Protein AF-A0A1G2MJN9-F1 (afdb_monomer)

Sequence (85 aa):
MKSVIIRLGLDAILFLAVFMLPWWVSISLAIIFSMLVVNYLEILFVGLVIDSVQFGGQVGSVPFFFLIFCTVLYFAVLSVKKRIF

Radius of gyration: 13.45 Å; Cα contacts (8 Å, |Δi|>4): 52; chains: 1; bounding box: 31×27×34 Å

Solvent-accessible surface area (backbone atoms only — not comparable to full-atom values): 4926 Å² total; per-residue (Å²): 111,76,70,57,57,54,49,54,50,52,50,52,52,49,56,52,33,53,78,75,41,60,65,72,58,32,49,53,50,42,53,55,50,43,73,76,37,87,86,52,65,63,46,50,55,51,24,49,50,45,43,51,74,77,46,61,85,60,86,82,83,56,79,55,60,49,44,49,49,34,49,52,51,51,52,51,52,51,56,52,46,69,73,77,107

Secondary structure (DSSP, 8-state):
-HHHHHHHHHHHHHHHHHHHS-HHHHHHHHHHHHHHSTT-THHHHHHHHHHHHHHTT-TTT-HHHHHHHHHHHHHHHHHHHHHH-

pLDDT: mean 77.21, std 10.47, range [47.34, 90.31]

Mean predicted aligned error: 7.11 Å

Organism: NCBI:txid1802306

Foldseek 3Di:
DVVVVVVVVLLVVLVVCLVPHQLVVSLVSLLVVLLVDDPPPCLLVSLQSNCCVVVVVPPDPPSVPSSVVSVVSSVVSVVVVVVVD

Structure (mmCIF, N/CA/C/O backbone):
data_AF-A0A1G2MJN9-F1
#
_entry.id   AF-A0A1G2MJN9-F1
#
loop_
_atom_site.group_PDB
_atom_site.id
_atom_site.type_symbol
_atom_site.label_atom_id
_atom_site.label_alt_id
_atom_site.label_comp_id
_atom_site.label_asym_id
_atom_site.label_entity_id
_atom_site.label_seq_id
_atom_site.pdbx_PDB_ins_code
_atom_site.Cartn_x
_atom_site.Cartn_y
_atom_site.Cartn_z
_atom_site.occupancy
_atom_site.B_iso_or_equiv
_atom_site.auth_seq_id
_atom_site.auth_comp_id
_atom_site.auth_asym_id
_atom_site.auth_atom_id
_atom_site.pdbx_PDB_model_num
ATOM 1 N N . MET A 1 1 ? -9.858 -10.833 18.510 1.00 47.34 1 MET A N 1
ATOM 2 C CA . MET A 1 1 ? -9.921 -11.814 17.398 1.00 47.34 1 MET A CA 1
ATOM 3 C C . MET A 1 1 ? -10.668 -11.308 16.162 1.00 47.34 1 MET A C 1
ATOM 5 O O . MET A 1 1 ? -10.047 -11.309 15.110 1.00 47.34 1 MET A O 1
ATOM 9 N N . LYS A 1 2 ? -11.919 -10.811 16.245 1.00 54.94 2 LYS A N 1
ATOM 10 C CA . LYS A 1 2 ? -12.674 -10.320 15.059 1.00 54.94 2 LYS A CA 1
ATOM 11 C C . LYS A 1 2 ? -11.926 -9.271 14.209 1.00 54.94 2 LYS A C 1
ATOM 13 O O . LYS A 1 2 ? -11.957 -9.347 12.991 1.00 54.94 2 LYS A O 1
ATOM 18 N N . SER A 1 3 ? -11.194 -8.355 14.849 1.00 71.94 3 SER A N 1
ATOM 19 C CA . SER A 1 3 ? -10.402 -7.313 14.166 1.00 71.94 3 SER A CA 1
ATOM 20 C C . SER A 1 3 ? -9.219 -7.863 13.344 1.00 71.94 3 SER A C 1
ATOM 22 O O . SER A 1 3 ? -8.923 -7.350 12.271 1.00 71.94 3 SER A O 1
ATOM 24 N N . VAL A 1 4 ? -8.587 -8.958 13.785 1.00 77.69 4 VAL A N 1
ATOM 25 C CA . VAL A 1 4 ? -7.401 -9.526 13.110 1.00 77.69 4 VAL A CA 1
ATOM 26 C C . VAL A 1 4 ? -7.783 -10.224 11.805 1.00 77.69 4 VAL A C 1
ATOM 28 O O . VAL A 1 4 ? -7.097 -10.069 10.803 1.00 77.69 4 VAL A O 1
ATOM 31 N N . ILE A 1 5 ? -8.905 -10.949 11.800 1.00 83.19 5 ILE A N 1
ATOM 32 C CA . ILE A 1 5 ? -9.400 -11.663 10.611 1.00 83.19 5 ILE A CA 1
ATOM 33 C C . ILE A 1 5 ? -9.830 -10.673 9.524 1.00 83.19 5 ILE A C 1
ATOM 35 O O . ILE A 1 5 ? -9.509 -10.868 8.357 1.00 83.19 5 ILE A O 1
ATOM 39 N N . ILE A 1 6 ? -10.513 -9.589 9.908 1.00 82.25 6 ILE A N 1
ATOM 40 C CA . ILE A 1 6 ? -10.906 -8.528 8.969 1.00 82.25 6 ILE A CA 1
ATOM 41 C C . ILE A 1 6 ? -9.663 -7.880 8.356 1.00 82.25 6 ILE A C 1
ATOM 43 O O . ILE A 1 6 ? -9.621 -7.666 7.149 1.00 82.25 6 ILE A O 1
ATOM 47 N N . ARG A 1 7 ? -8.632 -7.625 9.169 1.00 82.75 7 ARG A N 1
ATOM 48 C CA . ARG A 1 7 ? -7.369 -7.054 8.699 1.00 82.75 7 ARG A CA 1
ATOM 49 C C . ARG A 1 7 ? -6.661 -7.973 7.696 1.00 82.75 7 ARG A C 1
ATOM 51 O O . ARG A 1 7 ? -6.379 -7.531 6.593 1.00 82.75 7 ARG A O 1
ATOM 58 N N . LEU A 1 8 ? -6.515 -9.260 8.018 1.00 84.62 8 LEU A N 1
ATOM 59 C CA . LEU A 1 8 ? -5.958 -10.266 7.100 1.00 84.62 8 LEU A CA 1
ATOM 60 C C . LEU A 1 8 ? -6.741 -10.373 5.783 1.00 84.62 8 LEU A C 1
ATOM 62 O O . LEU A 1 8 ? -6.143 -10.538 4.723 1.00 84.62 8 LEU A O 1
ATOM 66 N N . GLY A 1 9 ? -8.072 -10.276 5.838 1.00 88.56 9 GLY A N 1
ATOM 67 C CA . GLY A 1 9 ? -8.912 -10.281 4.641 1.00 88.56 9 GLY A CA 1
ATOM 68 C C . GLY A 1 9 ? -8.667 -9.063 3.749 1.00 88.56 9 GLY A C 1
ATOM 69 O O . GLY A 1 9 ? -8.508 -9.214 2.540 1.00 88.56 9 GLY A O 1
ATOM 70 N N . LEU A 1 10 ? -8.590 -7.868 4.340 1.00 86.69 10 LEU A N 1
ATOM 71 C CA . LEU A 1 10 ? -8.269 -6.636 3.613 1.00 86.69 10 LEU A CA 1
ATOM 72 C C . LEU A 1 10 ? -6.862 -6.687 3.008 1.00 86.69 10 LEU A C 1
ATOM 74 O O . LEU A 1 10 ? -6.693 -6.294 1.857 1.00 86.69 10 LEU A O 1
ATOM 78 N N . ASP A 1 11 ? -5.889 -7.240 3.734 1.00 84.94 11 ASP A N 1
ATOM 79 C CA . ASP A 1 11 ? -4.519 -7.414 3.244 1.00 84.94 11 ASP A CA 1
ATOM 80 C C . ASP A 1 11 ? -4.465 -8.369 2.051 1.00 84.94 11 ASP A C 1
ATOM 82 O O . ASP A 1 11 ? -3.838 -8.057 1.042 1.00 84.94 11 ASP A O 1
ATOM 86 N N . ALA A 1 12 ? -5.172 -9.500 2.120 1.00 88.88 12 ALA A N 1
ATOM 87 C CA . ALA A 1 12 ? -5.253 -10.449 1.014 1.00 88.88 12 ALA A CA 1
ATOM 88 C C . ALA A 1 12 ? -5.912 -9.828 -0.229 1.00 88.88 12 ALA A C 1
ATOM 90 O O . ALA A 1 12 ? -5.417 -10.006 -1.341 1.00 88.88 12 ALA A O 1
ATOM 91 N N . ILE A 1 13 ? -6.998 -9.065 -0.044 1.00 90.31 13 ILE A N 1
ATOM 92 C CA . ILE A 1 13 ? -7.675 -8.345 -1.133 1.00 90.31 13 ILE A CA 1
ATOM 93 C C . ILE A 1 13 ? -6.735 -7.313 -1.754 1.00 90.31 13 ILE A C 1
ATOM 95 O O . ILE A 1 13 ? -6.634 -7.236 -2.977 1.00 90.31 13 ILE A O 1
ATOM 99 N N . LEU A 1 14 ? -6.041 -6.529 -0.926 1.00 86.88 14 LEU A N 1
ATOM 100 C CA . LEU A 1 14 ? -5.140 -5.490 -1.402 1.00 86.88 14 LEU A CA 1
ATOM 101 C C . LEU A 1 14 ? -3.955 -6.092 -2.152 1.00 86.88 14 LEU A C 1
ATOM 103 O O . LEU A 1 14 ? -3.624 -5.632 -3.238 1.00 86.88 14 LEU A O 1
ATOM 107 N N . PHE A 1 15 ? -3.362 -7.153 -1.610 1.00 86.81 15 PHE A N 1
ATOM 108 C CA . PHE A 1 15 ? -2.269 -7.869 -2.251 1.00 86.81 15 PHE A CA 1
ATOM 109 C C . PHE A 1 15 ? -2.692 -8.384 -3.628 1.00 86.81 15 PHE A C 1
ATOM 111 O O . PHE A 1 15 ? -2.034 -8.094 -4.621 1.00 86.81 15 PHE A O 1
ATOM 118 N N . LEU A 1 16 ? -3.842 -9.058 -3.715 1.00 89.31 16 LEU A N 1
ATOM 119 C CA . LEU A 1 16 ? -4.385 -9.557 -4.978 1.00 89.31 16 LEU A CA 1
ATOM 120 C C . LEU A 1 16 ? -4.674 -8.414 -5.970 1.00 89.31 16 LEU A C 1
ATOM 122 O O . LEU A 1 16 ? -4.360 -8.527 -7.155 1.00 89.31 16 LEU A O 1
ATOM 126 N N . ALA A 1 17 ? -5.197 -7.285 -5.482 1.00 88.69 17 ALA A N 1
ATOM 127 C CA . ALA A 1 17 ? -5.436 -6.090 -6.286 1.00 88.69 17 ALA A CA 1
ATOM 128 C C . ALA A 1 17 ? -4.142 -5.513 -6.877 1.00 88.69 17 ALA A C 1
ATOM 130 O O . ALA A 1 17 ? -4.139 -5.135 -8.044 1.00 88.69 17 ALA A O 1
ATOM 131 N N . VAL A 1 18 ? -3.032 -5.489 -6.132 1.00 86.69 18 VAL A N 1
ATOM 132 C CA . VAL A 1 18 ? -1.749 -4.980 -6.650 1.00 86.69 18 VAL A CA 1
ATOM 133 C C . VAL A 1 18 ? -1.261 -5.765 -7.870 1.00 86.69 18 VAL A C 1
ATOM 135 O O . VAL A 1 18 ? -0.740 -5.156 -8.802 1.00 86.69 18 VAL A O 1
ATOM 138 N N . PHE A 1 19 ? -1.457 -7.085 -7.895 1.00 86.06 19 PHE A N 1
ATOM 139 C CA . PHE A 1 19 ? -1.040 -7.918 -9.028 1.00 86.06 19 PHE A CA 1
ATOM 140 C C . PHE A 1 19 ? -2.036 -7.916 -10.189 1.00 86.06 19 PHE A C 1
ATOM 142 O O . PHE A 1 19 ? -1.624 -8.039 -11.340 1.00 86.06 19 PHE A O 1
ATOM 149 N N . MET A 1 20 ? -3.337 -7.821 -9.907 1.00 89.31 20 MET A N 1
ATOM 150 C CA . MET A 1 20 ? -4.379 -7.974 -10.930 1.00 89.31 20 MET A CA 1
ATOM 151 C C . MET A 1 20 ? -4.861 -6.652 -11.528 1.00 89.31 20 MET A C 1
ATOM 153 O O . MET A 1 20 ? -5.363 -6.643 -12.651 1.00 89.31 20 MET A O 1
ATOM 157 N N . LEU A 1 21 ? -4.755 -5.546 -10.788 1.00 87.94 21 LEU A N 1
ATOM 158 C CA . LEU A 1 21 ? -5.296 -4.250 -11.185 1.00 87.94 21 LEU A CA 1
ATOM 159 C C . LEU A 1 21 ? -4.183 -3.257 -11.547 1.00 87.94 21 LEU A C 1
ATOM 161 O O . LEU A 1 21 ? -3.053 -3.358 -11.062 1.00 87.94 21 LEU A O 1
ATOM 165 N N . PRO A 1 22 ? -4.495 -2.249 -12.379 1.00 85.50 22 PRO A N 1
ATOM 166 C CA . PRO A 1 22 ? -3.579 -1.149 -12.637 1.00 85.50 22 PRO A CA 1
ATOM 167 C C . PRO A 1 22 ? -3.185 -0.415 -11.349 1.00 85.50 22 PRO A C 1
ATOM 169 O O . PRO A 1 22 ? -4.020 -0.194 -10.470 1.00 85.50 22 PRO A O 1
ATOM 172 N N . TRP A 1 23 ? -1.934 0.045 -11.275 1.00 82.12 23 TRP A N 1
ATOM 173 C CA . TRP A 1 23 ? -1.352 0.715 -10.102 1.00 82.12 23 TRP A CA 1
ATOM 174 C C . TRP A 1 23 ? -2.214 1.838 -9.511 1.00 82.12 23 TRP A C 1
ATOM 176 O O . TRP A 1 23 ? -2.318 1.965 -8.294 1.00 82.12 23 TRP A O 1
ATOM 186 N N . TRP A 1 24 ? -2.881 2.630 -10.352 1.00 83.38 24 TRP A N 1
ATOM 187 C CA . TRP A 1 24 ? -3.739 3.734 -9.915 1.00 83.38 24 TRP A CA 1
ATOM 188 C C . TRP A 1 24 ? -5.003 3.255 -9.177 1.00 83.38 24 TRP A C 1
ATOM 190 O O . TRP A 1 24 ? -5.456 3.918 -8.238 1.00 83.38 24 TRP A O 1
ATOM 200 N N . VAL A 1 25 ? -5.543 2.081 -9.534 1.00 87.44 25 VAL A N 1
ATOM 201 C CA . VAL A 1 25 ? -6.655 1.441 -8.808 1.00 87.44 25 VAL A CA 1
ATOM 202 C C . VAL A 1 25 ? -6.161 0.921 -7.463 1.00 87.44 25 VAL A C 1
ATOM 2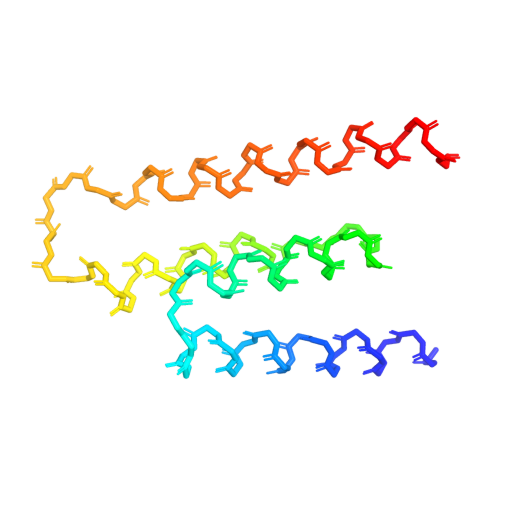04 O O . VAL A 1 25 ? -6.779 1.179 -6.430 1.00 87.44 25 VAL A O 1
ATOM 207 N N . SER A 1 26 ? -5.023 0.228 -7.469 1.00 86.69 26 SER A N 1
ATOM 208 C CA . SER A 1 26 ? -4.450 -0.408 -6.280 1.00 86.69 26 SER A CA 1
ATOM 209 C C . SER A 1 26 ? -4.047 0.615 -5.216 1.00 86.69 26 SER A C 1
ATOM 211 O O . SER A 1 26 ? -4.293 0.399 -4.031 1.00 86.69 26 SER A O 1
ATOM 213 N N . ILE A 1 27 ? -3.529 1.779 -5.625 1.00 83.31 27 ILE A N 1
ATOM 214 C CA . ILE A 1 27 ? -3.254 2.910 -4.723 1.00 83.31 27 ILE A CA 1
ATOM 215 C C . ILE A 1 27 ? -4.541 3.465 -4.122 1.00 83.31 27 ILE A C 1
ATOM 217 O O . ILE A 1 27 ? -4.599 3.704 -2.918 1.00 83.31 27 ILE A O 1
ATOM 221 N N . SER A 1 28 ? -5.581 3.654 -4.936 1.00 87.44 28 SER A N 1
ATOM 222 C CA . SER A 1 28 ? -6.865 4.178 -4.457 1.00 87.44 28 SER A CA 1
ATOM 223 C C . SER A 1 28 ? -7.479 3.252 -3.401 1.00 87.44 28 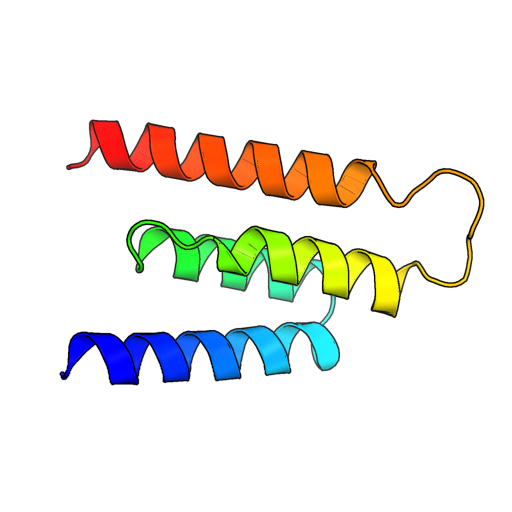SER A C 1
ATOM 225 O O . SER A 1 28 ? -7.915 3.711 -2.345 1.00 87.44 28 SER A O 1
ATOM 227 N N . LEU A 1 29 ? -7.425 1.937 -3.636 1.00 88.50 29 LEU A N 1
ATOM 228 C CA . LEU A 1 29 ? -7.808 0.911 -2.661 1.00 88.50 29 LEU A CA 1
ATOM 229 C C . LEU A 1 29 ? -6.960 0.973 -1.385 1.00 88.50 29 LEU A C 1
ATOM 231 O O . LEU A 1 29 ? -7.518 0.966 -0.287 1.00 88.50 29 LEU A O 1
ATOM 235 N N . ALA A 1 30 ? -5.637 1.097 -1.511 1.00 85.12 30 ALA A N 1
ATOM 236 C CA . ALA A 1 30 ? -4.742 1.198 -0.361 1.00 85.12 30 ALA A CA 1
ATOM 237 C C . ALA A 1 30 ? -5.050 2.434 0.501 1.00 85.12 30 ALA A C 1
ATOM 239 O O . ALA A 1 30 ? -5.054 2.342 1.728 1.00 85.12 30 ALA A O 1
ATOM 240 N N . ILE A 1 31 ? -5.377 3.574 -0.119 1.00 85.00 31 ILE A N 1
ATOM 241 C CA . ILE A 1 31 ? -5.791 4.794 0.589 1.00 85.00 31 ILE A CA 1
ATOM 242 C C . ILE A 1 31 ? -7.084 4.544 1.371 1.00 85.00 31 ILE A C 1
ATOM 244 O O . ILE A 1 31 ? -7.139 4.847 2.564 1.00 85.00 31 ILE A O 1
ATOM 248 N N . ILE A 1 32 ? -8.097 3.941 0.744 1.00 87.44 32 ILE A N 1
ATOM 249 C CA . ILE A 1 32 ? -9.369 3.621 1.409 1.00 87.44 32 ILE A CA 1
ATOM 250 C C . ILE A 1 32 ? -9.127 2.691 2.607 1.00 87.44 32 ILE A C 1
ATOM 252 O O . ILE A 1 32 ? -9.593 2.968 3.714 1.00 87.44 32 ILE A O 1
ATOM 256 N N . PHE A 1 33 ? -8.342 1.626 2.433 1.00 85.31 33 PHE A N 1
ATOM 257 C CA . PHE A 1 33 ? -8.029 0.691 3.519 1.00 85.31 33 PHE A CA 1
ATOM 258 C C . PHE A 1 33 ? -7.204 1.343 4.631 1.00 85.31 33 PHE A C 1
ATOM 260 O O . PHE A 1 33 ? -7.478 1.112 5.810 1.00 85.31 33 PHE A O 1
ATOM 267 N N . SER A 1 34 ? -6.284 2.247 4.286 1.00 83.06 34 SER A N 1
ATOM 268 C CA . SER A 1 34 ? -5.517 3.017 5.269 1.00 83.06 34 SER A CA 1
ATOM 269 C C . SER A 1 34 ? -6.391 3.938 6.122 1.00 83.06 34 SER A C 1
ATOM 271 O O . SER A 1 34 ? -6.046 4.208 7.272 1.00 83.06 34 SER A O 1
ATOM 273 N N . MET A 1 35 ? -7.548 4.388 5.615 1.00 81.25 35 MET A N 1
ATOM 274 C CA . MET A 1 35 ? -8.536 5.127 6.405 1.00 81.25 35 MET A CA 1
ATOM 275 C C . MET A 1 35 ? -9.315 4.210 7.352 1.00 81.25 35 MET A C 1
ATOM 277 O O . MET A 1 35 ? -9.553 4.588 8.499 1.00 81.25 35 MET A O 1
ATOM 281 N N . LEU A 1 36 ? -9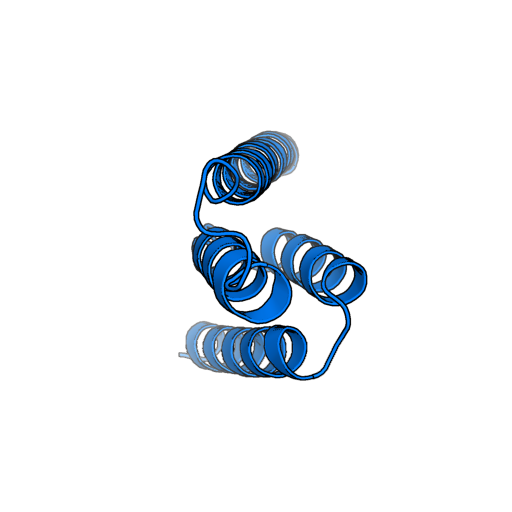.627 2.983 6.934 1.00 82.69 36 LEU A N 1
ATOM 282 C CA . LEU A 1 36 ? -10.386 2.017 7.735 1.00 82.69 36 LEU A CA 1
ATOM 283 C C . LEU A 1 36 ? -9.551 1.351 8.842 1.00 82.69 36 LEU A C 1
ATOM 285 O O . LEU A 1 36 ? -10.069 1.080 9.923 1.00 82.69 36 LEU A O 1
ATOM 289 N N . VAL A 1 37 ? -8.255 1.120 8.609 1.00 79.50 37 VAL A N 1
ATOM 290 C CA . VAL A 1 37 ? -7.364 0.405 9.541 1.00 79.50 37 VAL A CA 1
ATOM 291 C C . VAL A 1 37 ? -6.379 1.368 10.208 1.00 79.50 37 VAL A C 1
ATOM 293 O O . VAL A 1 37 ? -5.762 2.212 9.560 1.00 79.50 37 VAL A O 1
ATOM 296 N N . VAL A 1 38 ? -6.238 1.292 11.534 1.00 71.56 38 VAL A N 1
ATOM 297 C CA . VAL A 1 38 ? -5.278 2.116 12.295 1.00 71.56 38 VAL A CA 1
ATOM 298 C C . VAL A 1 38 ? -3.860 1.568 12.096 1.00 71.56 38 VAL A C 1
ATOM 300 O O . VAL A 1 38 ? -3.649 0.373 12.278 1.00 71.56 38 VAL A O 1
ATOM 303 N N . ASN A 1 39 ? -2.899 2.441 11.762 1.00 68.12 39 ASN A N 1
ATOM 304 C CA . ASN A 1 39 ? -1.495 2.095 11.476 1.00 68.12 39 ASN A CA 1
ATOM 305 C C . ASN A 1 39 ? -1.323 1.044 10.363 1.00 68.12 39 ASN A C 1
ATOM 307 O O . ASN A 1 39 ? -0.679 0.016 10.562 1.00 68.12 39 ASN A O 1
ATOM 311 N N . TYR A 1 40 ? -1.898 1.320 9.191 1.00 73.75 40 TYR A N 1
ATOM 312 C CA . TYR A 1 40 ? -1.794 0.464 8.008 1.00 73.75 40 TYR A CA 1
ATOM 313 C C . TYR A 1 40 ? -0.441 0.642 7.297 1.00 73.75 40 TYR A C 1
ATOM 315 O O . TYR A 1 40 ? -0.327 1.379 6.315 1.00 73.75 40 TYR A O 1
ATOM 323 N N . LEU A 1 41 ? 0.611 0.028 7.844 1.00 74.00 41 LEU A N 1
ATOM 324 C CA . LEU A 1 41 ? 1.972 0.060 7.284 1.00 74.00 41 LEU A CA 1
ATOM 325 C C . LEU A 1 41 ? 2.079 -0.717 5.966 1.00 74.00 41 LEU A C 1
ATOM 327 O O . LEU A 1 41 ? 2.995 -0.489 5.177 1.00 74.00 41 LEU A O 1
ATOM 331 N N . GLU A 1 42 ? 1.115 -1.594 5.704 1.00 73.44 42 GLU A N 1
ATOM 332 C CA . GLU A 1 42 ? 1.001 -2.419 4.508 1.00 73.44 42 GLU A CA 1
ATOM 333 C C . GLU A 1 42 ? 0.903 -1.567 3.220 1.00 73.44 42 GLU A C 1
ATOM 335 O O . GLU A 1 42 ? 1.285 -2.029 2.146 1.00 73.44 42 GLU A O 1
ATOM 340 N N . ILE A 1 43 ? 0.528 -0.280 3.315 1.00 74.06 43 ILE A N 1
ATOM 341 C CA . ILE A 1 43 ? 0.559 0.670 2.186 1.00 74.06 43 ILE A CA 1
ATOM 342 C C . ILE A 1 43 ? 1.969 0.893 1.615 1.00 74.06 43 ILE A C 1
ATOM 344 O O . ILE A 1 43 ? 2.126 1.109 0.414 1.00 74.06 43 ILE A O 1
ATOM 348 N N . LEU A 1 44 ? 3.006 0.818 2.457 1.00 74.56 44 LEU A N 1
ATOM 349 C CA . LEU A 1 44 ? 4.401 0.937 2.021 1.00 74.56 44 LEU A CA 1
ATOM 350 C C . LEU A 1 44 ? 4.828 -0.308 1.242 1.00 74.56 44 LEU A C 1
ATOM 352 O O . LEU A 1 44 ? 5.549 -0.209 0.251 1.00 74.56 44 LEU A O 1
ATOM 356 N N . PHE A 1 45 ? 4.333 -1.472 1.665 1.00 75.62 45 PHE A N 1
ATOM 357 C CA . PHE A 1 45 ? 4.572 -2.735 0.981 1.00 75.62 45 PHE A CA 1
ATOM 358 C C . PHE A 1 45 ? 3.904 -2.749 -0.398 1.00 75.62 45 PHE A C 1
ATOM 360 O O . PHE A 1 45 ? 4.527 -3.142 -1.378 1.00 75.62 45 PHE A O 1
ATOM 367 N N . VAL A 1 46 ? 2.682 -2.221 -0.508 1.00 77.62 46 VAL A N 1
ATOM 368 C CA . VAL A 1 46 ? 2.012 -2.017 -1.802 1.00 77.62 46 VAL A CA 1
ATOM 369 C C . VAL A 1 46 ? 2.828 -1.121 -2.732 1.00 77.62 46 VAL A C 1
ATOM 371 O O . VAL A 1 46 ? 2.987 -1.460 -3.901 1.00 77.62 46 VAL A O 1
ATOM 374 N N . GLY A 1 47 ? 3.384 -0.019 -2.220 1.00 73.62 47 GLY A N 1
ATOM 375 C CA . GLY A 1 47 ? 4.257 0.864 -2.997 1.00 73.62 47 GLY A CA 1
ATOM 376 C C . GLY A 1 47 ? 5.483 0.145 -3.563 1.00 73.62 47 GLY A C 1
ATOM 377 O O . GLY A 1 47 ? 5.795 0.308 -4.738 1.00 73.62 47 GLY A O 1
ATOM 378 N N . LEU A 1 48 ? 6.127 -0.704 -2.756 1.00 74.62 48 LEU A N 1
ATOM 379 C CA . LEU A 1 48 ? 7.263 -1.532 -3.182 1.00 74.62 48 LEU A CA 1
ATOM 380 C C . LEU A 1 48 ? 6.881 -2.573 -4.241 1.00 74.62 48 LEU A C 1
ATOM 382 O O . LEU A 1 48 ? 7.631 -2.805 -5.190 1.00 74.62 48 LEU A O 1
ATOM 386 N N . VAL A 1 49 ? 5.723 -3.219 -4.091 1.00 78.56 49 VAL A N 1
ATOM 387 C CA . VAL A 1 49 ? 5.258 -4.225 -5.056 1.00 78.56 49 VAL A CA 1
ATOM 388 C C . VAL A 1 49 ? 4.872 -3.565 -6.382 1.00 78.56 49 VAL A C 1
ATOM 390 O O . VAL A 1 49 ? 5.257 -4.062 -7.431 1.00 78.56 49 VAL A O 1
ATOM 393 N N . ILE A 1 50 ? 4.179 -2.425 -6.358 1.00 77.31 50 ILE A N 1
ATOM 394 C CA . ILE A 1 50 ? 3.856 -1.638 -7.561 1.00 77.31 50 ILE A CA 1
ATOM 395 C C . ILE A 1 50 ? 5.133 -1.242 -8.307 1.00 77.31 50 ILE A C 1
ATOM 397 O O . ILE A 1 50 ? 5.259 -1.487 -9.506 1.00 77.31 50 ILE A O 1
ATOM 401 N N . ASP A 1 51 ? 6.106 -0.689 -7.584 1.00 73.62 51 ASP A N 1
ATOM 402 C CA . ASP A 1 51 ? 7.380 -0.260 -8.154 1.00 73.62 51 ASP A CA 1
ATOM 403 C C . ASP A 1 51 ? 8.141 -1.432 -8.806 1.00 73.62 51 ASP A C 1
ATOM 405 O O . ASP A 1 51 ? 8.530 -1.372 -9.973 1.00 73.62 51 ASP A O 1
ATOM 409 N N . SER A 1 52 ? 8.248 -2.560 -8.102 1.00 73.56 52 SER A N 1
ATOM 410 C CA . SER A 1 52 ? 8.955 -3.743 -8.609 1.00 73.56 52 SER A CA 1
ATOM 411 C C . SER A 1 52 ? 8.226 -4.473 -9.745 1.00 73.56 52 SER A C 1
ATOM 413 O O . SER A 1 52 ? 8.872 -4.902 -10.699 1.00 73.56 52 SER A O 1
ATOM 415 N N . VAL A 1 53 ? 6.899 -4.610 -9.686 1.00 77.00 53 VAL A N 1
ATOM 416 C CA . VAL A 1 53 ? 6.120 -5.391 -10.664 1.00 77.00 53 VAL A CA 1
ATOM 417 C C . VAL A 1 53 ? 5.859 -4.601 -11.943 1.00 77.00 53 VAL A C 1
ATOM 419 O O . VAL A 1 53 ? 5.917 -5.168 -13.032 1.00 77.00 53 VAL A O 1
ATOM 422 N N . GLN A 1 54 ? 5.569 -3.303 -11.838 1.00 71.25 54 GLN A N 1
ATOM 423 C CA . GLN A 1 54 ? 5.161 -2.496 -12.993 1.00 71.25 54 GLN A CA 1
ATOM 424 C C . GLN A 1 54 ? 6.310 -1.677 -13.590 1.00 71.25 54 GLN A C 1
ATOM 426 O O . GLN A 1 54 ? 6.260 -1.370 -14.780 1.00 71.25 54 GLN A O 1
ATOM 431 N N . PHE A 1 55 ? 7.358 -1.371 -12.813 1.00 69.56 55 PHE A N 1
ATOM 432 C CA . PHE A 1 55 ? 8.499 -0.562 -13.266 1.00 69.56 55 PHE A CA 1
ATOM 433 C C . PHE A 1 55 ? 9.852 -1.299 -13.225 1.00 69.56 55 PHE A C 1
ATOM 435 O O . PHE A 1 55 ? 10.857 -0.753 -13.685 1.00 69.56 55 PHE A O 1
ATOM 442 N N . GLY A 1 56 ? 9.884 -2.565 -12.782 1.00 59.16 56 GLY A N 1
ATOM 443 C CA . GLY A 1 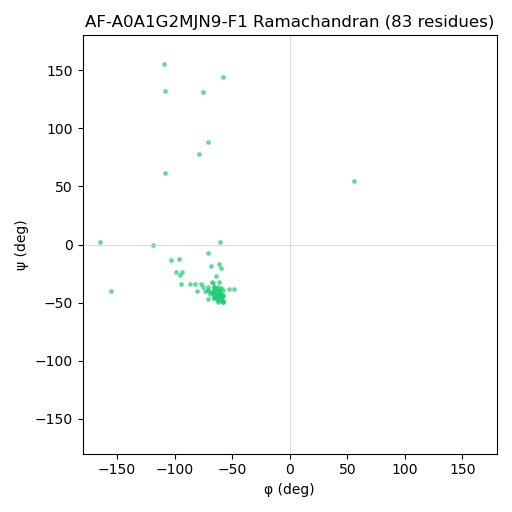56 ? 11.092 -3.379 -12.558 1.00 59.16 56 GLY A CA 1
ATOM 444 C C . GLY A 1 56 ? 12.007 -3.661 -13.762 1.00 59.16 56 GLY A C 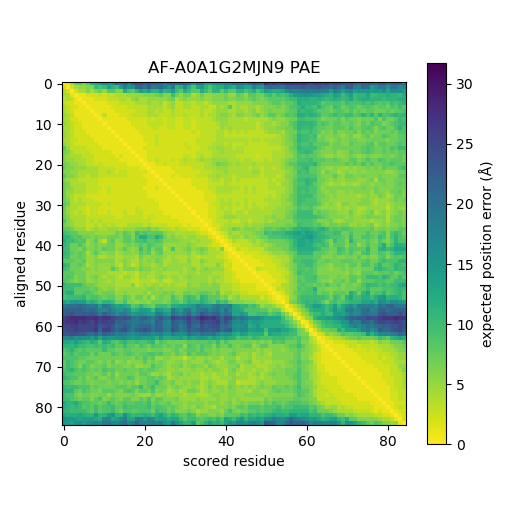1
ATOM 445 O O . GLY A 1 56 ? 13.015 -4.342 -13.608 1.00 59.16 56 GLY A O 1
ATOM 446 N N . GLY A 1 57 ? 11.703 -3.134 -14.952 1.00 58.72 57 GLY A N 1
ATOM 447 C CA . GLY A 1 57 ? 12.566 -3.208 -16.139 1.00 58.72 57 GLY A CA 1
ATOM 448 C C . GLY A 1 57 ? 13.457 -1.980 -16.372 1.00 58.72 57 GLY A C 1
ATOM 449 O O . GLY A 1 57 ? 14.378 -2.049 -17.181 1.00 58.72 57 GLY A O 1
ATOM 450 N N . GLN A 1 58 ? 13.220 -0.860 -15.678 1.00 59.94 58 GLN A N 1
ATOM 451 C CA . GLN A 1 58 ? 13.995 0.384 -15.820 1.00 59.94 58 GLN A CA 1
ATOM 452 C C . GLN A 1 58 ? 14.880 0.607 -14.588 1.00 59.94 58 GLN A C 1
ATOM 454 O O . GLN A 1 58 ? 14.748 1.571 -13.832 1.00 59.94 58 GLN A O 1
ATOM 459 N N . VAL A 1 59 ? 15.783 -0.349 -14.370 1.00 52.47 59 VAL A N 1
ATOM 460 C CA . VAL A 1 59 ? 16.754 -0.353 -13.272 1.00 52.47 59 VAL A CA 1
ATOM 461 C C . VAL A 1 59 ? 17.812 0.718 -13.547 1.00 52.47 59 VAL A C 1
ATOM 463 O O . VAL A 1 59 ? 18.824 0.464 -14.191 1.00 52.47 59 VAL A O 1
ATOM 466 N N . GLY A 1 60 ? 17.556 1.946 -13.104 1.00 51.03 60 GLY A N 1
ATOM 467 C CA . GLY A 1 60 ? 18.535 3.030 -13.212 1.00 51.03 60 GLY A CA 1
ATOM 468 C C . GLY A 1 60 ? 18.366 4.138 -12.180 1.00 51.03 60 GLY A C 1
ATOM 469 O O . GLY A 1 60 ? 19.361 4.619 -11.648 1.00 51.03 60 GLY A O 1
ATOM 470 N N . SER A 1 61 ? 17.134 4.541 -11.854 1.00 52.97 61 SER A N 1
ATOM 471 C CA . SER A 1 61 ? 16.947 5.742 -11.015 1.00 52.97 61 SER A CA 1
ATOM 472 C C . SER A 1 61 ? 15.555 5.933 -10.394 1.00 52.97 61 SER A C 1
ATOM 474 O O . SER A 1 61 ? 15.340 6.926 -9.702 1.00 52.97 61 SER A O 1
ATOM 476 N N . VAL A 1 62 ? 14.608 5.009 -10.592 1.00 52.12 62 VAL A N 1
ATOM 477 C CA . VAL A 1 62 ? 13.185 5.237 -10.266 1.00 52.12 62 VAL A CA 1
ATOM 478 C C . VAL A 1 62 ? 12.634 4.589 -8.969 1.00 52.12 62 VAL A C 1
ATOM 480 O O . VAL A 1 62 ? 11.602 5.081 -8.514 1.00 52.12 62 VAL A O 1
ATOM 483 N N . PRO A 1 63 ? 13.282 3.632 -8.256 1.00 58.34 63 PRO A N 1
ATOM 484 C CA . PRO A 1 63 ? 12.602 2.913 -7.163 1.00 58.34 63 PRO A CA 1
ATOM 485 C C . PRO A 1 63 ? 12.333 3.741 -5.892 1.00 58.34 63 PRO A C 1
ATOM 487 O O . PRO A 1 63 ? 11.650 3.307 -4.966 1.00 58.34 63 PRO A O 1
ATOM 490 N N . PHE A 1 64 ? 12.857 4.967 -5.820 1.00 64.50 64 PHE A N 1
ATOM 491 C CA . PHE A 1 64 ? 12.654 5.850 -4.672 1.00 64.50 64 PHE A CA 1
ATOM 492 C C . PHE A 1 64 ? 11.376 6.680 -4.755 1.00 64.50 64 PHE A C 1
ATOM 494 O O . PHE A 1 64 ? 10.772 6.960 -3.722 1.00 64.50 64 PHE A O 1
ATOM 501 N N . PHE A 1 65 ? 10.947 7.095 -5.948 1.00 72.25 65 PHE A N 1
ATOM 502 C CA . PHE A 1 65 ? 9.866 8.078 -6.061 1.00 72.25 65 PHE A CA 1
ATOM 503 C C . PHE A 1 65 ? 8.533 7.518 -5.581 1.00 72.25 65 PHE A C 1
ATOM 505 O O . PHE A 1 65 ? 7.809 8.200 -4.857 1.00 72.25 65 PHE A O 1
ATOM 512 N N . PHE A 1 66 ? 8.239 6.264 -5.922 1.00 71.25 66 PHE A N 1
ATOM 513 C CA . PHE A 1 66 ? 7.000 5.612 -5.520 1.00 71.25 66 PHE A CA 1
ATOM 514 C C . PHE A 1 66 ? 6.969 5.290 -4.026 1.00 71.25 66 PHE A C 1
ATOM 516 O O . PHE A 1 66 ? 5.964 5.525 -3.356 1.00 71.25 66 PHE A O 1
ATOM 523 N N . LEU A 1 67 ? 8.099 4.851 -3.468 1.00 74.06 67 LEU A N 1
ATOM 524 C CA . LEU A 1 67 ? 8.232 4.629 -2.032 1.00 74.06 67 LEU A CA 1
ATOM 525 C C . LEU A 1 67 ? 8.107 5.937 -1.236 1.00 74.06 67 LEU A C 1
ATOM 527 O O . LEU A 1 67 ? 7.398 5.980 -0.228 1.00 74.06 67 LEU A O 1
ATOM 531 N N . ILE A 1 68 ? 8.736 7.020 -1.703 1.00 80.69 68 ILE A N 1
ATOM 532 C CA . ILE A 1 68 ? 8.592 8.359 -1.113 1.00 80.69 68 ILE A CA 1
ATOM 533 C C . ILE A 1 68 ? 7.135 8.816 -1.209 1.00 80.69 68 ILE A C 1
ATOM 535 O O . ILE A 1 68 ? 6.577 9.266 -0.210 1.00 80.69 68 ILE A O 1
ATOM 539 N N . P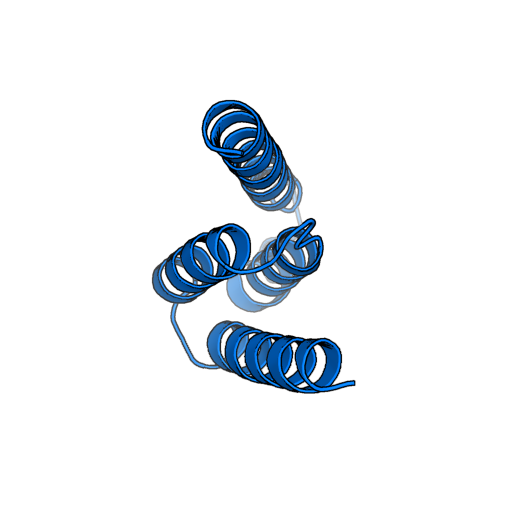HE A 1 69 ? 6.495 8.654 -2.368 1.00 81.88 69 PHE A N 1
ATOM 540 C CA . PHE A 1 69 ? 5.091 9.006 -2.572 1.00 81.88 69 PHE A CA 1
ATOM 541 C C . PHE A 1 69 ? 4.168 8.260 -1.599 1.00 81.88 69 PHE A C 1
ATOM 543 O O . PHE A 1 69 ? 3.376 8.894 -0.900 1.00 81.88 69 PHE A O 1
ATOM 550 N N . CYS A 1 70 ? 4.319 6.939 -1.470 1.00 79.81 70 CYS A N 1
ATOM 551 C CA . CYS A 1 70 ? 3.567 6.128 -0.509 1.00 79.81 70 CYS A CA 1
ATOM 552 C C . CYS A 1 70 ? 3.852 6.530 0.946 1.00 79.81 70 CYS A C 1
ATOM 554 O O . CYS A 1 70 ? 2.935 6.551 1.766 1.00 79.81 70 CYS A O 1
ATOM 556 N N . THR A 1 71 ? 5.093 6.906 1.266 1.00 80.88 71 THR A N 1
ATOM 557 C CA . THR A 1 71 ? 5.474 7.393 2.601 1.00 80.88 71 THR A CA 1
ATOM 558 C C . THR A 1 71 ? 4.793 8.722 2.924 1.00 80.88 71 THR A C 1
ATOM 560 O O . THR A 1 71 ? 4.202 8.869 3.994 1.00 80.88 71 THR A O 1
ATOM 563 N N . VAL A 1 72 ? 4.804 9.677 1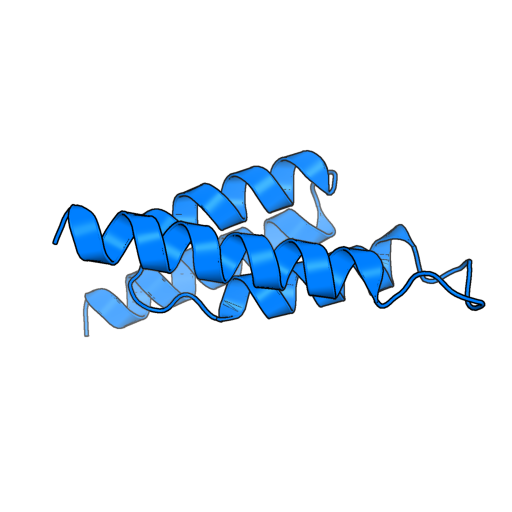.990 1.00 86.50 72 VAL A N 1
ATOM 564 C CA . VAL A 1 72 ? 4.103 10.963 2.132 1.00 86.50 72 VAL A CA 1
ATOM 565 C C . VAL A 1 72 ? 2.601 10.737 2.309 1.00 86.50 72 VAL A C 1
ATOM 567 O O . VAL A 1 72 ? 1.996 11.326 3.205 1.00 86.50 72 VAL A O 1
ATOM 570 N N . LEU A 1 73 ? 2.011 9.838 1.518 1.00 83.88 73 LEU A N 1
ATOM 571 C CA . LEU A 1 73 ? 0.605 9.447 1.636 1.00 83.88 73 LEU A CA 1
ATOM 572 C C . LEU A 1 73 ? 0.281 8.868 3.015 1.00 83.88 73 LEU A C 1
ATOM 574 O O . LEU A 1 73 ? -0.701 9.270 3.637 1.00 83.88 73 LEU A O 1
ATOM 578 N N . TYR A 1 74 ? 1.126 7.974 3.525 1.00 82.06 74 TYR A N 1
ATOM 579 C CA . TYR A 1 74 ? 0.963 7.392 4.853 1.00 82.06 74 TYR A CA 1
ATOM 580 C C . TYR A 1 74 ? 0.967 8.467 5.953 1.00 82.06 74 TYR A C 1
ATOM 582 O O . TYR A 1 74 ? 0.067 8.500 6.796 1.00 82.06 74 TYR A O 1
ATOM 590 N N . PHE A 1 75 ? 1.921 9.405 5.919 1.00 83.00 75 PHE A N 1
ATOM 591 C CA . PHE A 1 75 ? 1.961 10.519 6.874 1.00 83.00 75 PHE A CA 1
ATOM 592 C C . PHE A 1 75 ? 0.775 11.479 6.729 1.00 83.00 75 PHE A C 1
ATOM 594 O O . PHE A 1 75 ? 0.266 11.977 7.740 1.00 83.00 75 PH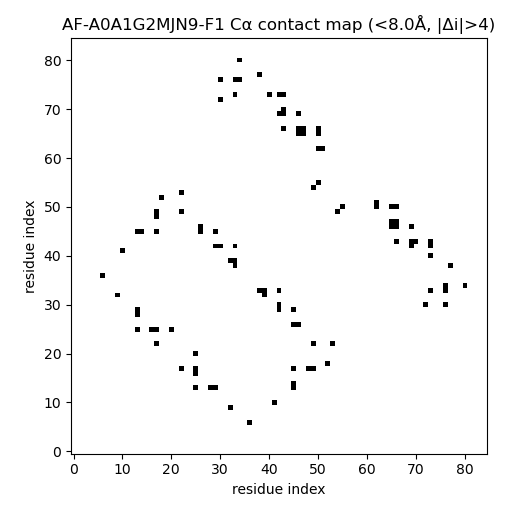E A O 1
ATOM 601 N N . ALA A 1 76 ? 0.307 11.724 5.503 1.00 84.50 76 ALA A N 1
ATOM 602 C CA . ALA A 1 76 ? -0.881 12.531 5.253 1.00 84.50 76 ALA A CA 1
ATOM 603 C C . ALA A 1 76 ? -2.122 11.886 5.889 1.00 84.50 76 ALA A C 1
ATOM 605 O O . ALA A 1 76 ? -2.839 12.544 6.645 1.00 84.50 76 ALA A O 1
ATOM 606 N N . VAL A 1 77 ? -2.325 10.582 5.677 1.00 82.25 77 VAL A N 1
ATOM 607 C CA . VAL A 1 77 ? -3.435 9.825 6.278 1.00 82.25 77 VAL A CA 1
ATOM 608 C C . VAL A 1 77 ? -3.344 9.826 7.803 1.00 82.25 77 VAL A C 1
ATOM 610 O O . VAL A 1 77 ? -4.345 10.078 8.473 1.00 82.25 77 VAL A O 1
ATOM 613 N N . LEU A 1 78 ? -2.153 9.613 8.372 1.00 81.44 78 LEU A N 1
ATOM 614 C CA . LEU A 1 78 ? -1.951 9.694 9.822 1.00 81.44 78 LEU A CA 1
ATOM 615 C C . LEU A 1 78 ? -2.297 11.078 10.382 1.00 81.44 78 LEU A C 1
ATOM 617 O O . LEU A 1 78 ? -2.933 11.176 11.431 1.00 81.44 78 LEU A O 1
ATOM 621 N N . SER A 1 79 ? -1.895 12.145 9.691 1.00 82.31 79 SER A N 1
ATOM 622 C CA . SER A 1 79 ? -2.160 13.524 10.115 1.00 82.31 79 SER A CA 1
ATOM 623 C C . SER A 1 79 ? -3.651 13.855 10.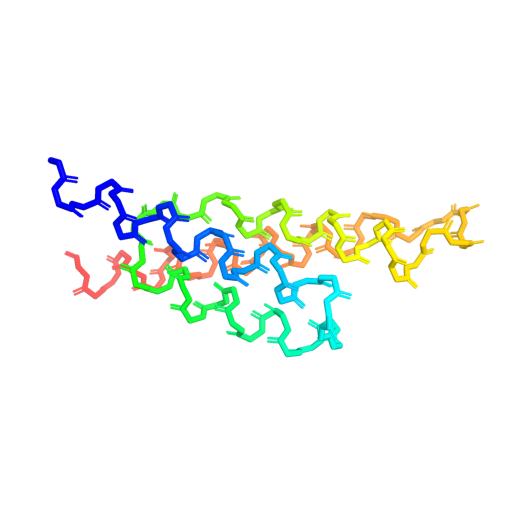082 1.00 82.31 79 SER A C 1
ATOM 625 O O . SER A 1 79 ? -4.151 14.517 10.989 1.00 82.31 79 SER A O 1
ATOM 627 N N . VAL A 1 80 ? -4.372 13.359 9.071 1.00 82.56 80 VAL A N 1
ATOM 628 C CA . VAL A 1 80 ? -5.833 13.482 8.979 1.00 82.56 80 VAL A CA 1
ATOM 629 C C . VAL A 1 80 ? -6.507 12.694 10.101 1.00 82.56 80 VAL A C 1
ATOM 631 O O . VAL A 1 80 ? -7.362 13.239 10.796 1.00 82.56 80 VAL A O 1
ATOM 634 N N . LYS A 1 81 ? -6.083 11.450 10.353 1.00 75.12 81 LYS A N 1
ATOM 635 C CA . LYS A 1 81 ? -6.649 10.623 11.427 1.00 75.12 81 LYS A CA 1
ATOM 636 C C . LYS A 1 81 ? -6.494 11.253 12.806 1.00 75.12 81 LYS A C 1
ATOM 638 O O . LYS A 1 81 ? -7.473 11.286 13.535 1.00 75.12 81 LYS A O 1
ATOM 643 N N . LYS A 1 82 ? -5.323 11.822 13.118 1.00 76.75 82 LYS A N 1
ATOM 644 C CA . LYS A 1 82 ? -5.066 12.537 14.385 1.00 76.75 82 LYS A CA 1
ATOM 645 C C . LYS A 1 82 ? -5.949 13.771 14.614 1.00 76.75 82 LYS A C 1
ATOM 647 O O . LYS A 1 82 ? -5.958 14.302 15.716 1.00 76.75 82 LYS A O 1
ATOM 652 N N . ARG A 1 83 ? -6.598 14.302 13.572 1.00 74.06 83 ARG A N 1
ATOM 653 C CA . ARG A 1 83 ? -7.542 15.425 13.699 1.00 74.06 83 ARG A CA 1
ATOM 654 C C . ARG A 1 83 ? -8.989 14.968 13.862 1.00 74.06 83 ARG A C 1
ATOM 656 O O . ARG A 1 83 ? -9.802 15.751 14.336 1.00 74.06 83 ARG A O 1
ATOM 663 N N . ILE A 1 84 ? -9.312 13.760 13.401 1.00 71.06 84 ILE A N 1
ATOM 664 C CA . ILE A 1 84 ? -10.678 13.219 13.393 1.00 71.06 84 ILE A CA 1
ATOM 665 C C . ILE A 1 84 ? -10.944 12.374 14.648 1.00 71.06 84 ILE A C 1
ATOM 667 O O . ILE A 1 84 ? -12.071 12.366 15.136 1.00 71.06 84 ILE A O 1
ATOM 671 N N . PHE A 1 85 ? -9.920 11.681 15.151 1.00 55.53 85 PHE A N 1
ATOM 672 C CA . PHE A 1 85 ? -9.947 10.836 16.347 1.00 55.53 85 PHE A CA 1
ATOM 673 C C . PHE A 1 85 ? -9.007 11.389 17.413 1.00 55.53 85 PHE A C 1
ATOM 675 O O . PHE A 1 85 ? -9.378 11.296 18.602 1.00 55.53 85 PHE A O 1
#